Protein AF-A0A1W2G5B7-F1 (afdb_monomer_lite)

Sequence (170 aa):
MDFLAQLEKAHSKENAQYIAQHISDDANLFAELMSLFFHKDYSISQRAAHAVSHCVDVFPELITPYIGKMVNNLNNNPKVAIKRNTVRVLQKQIIPEEHQGLLVEKCFEYLLSSKETIAVKAFSMTVLSNMAKIYPELKNELFIVVEDVIKNGSAGLISRGKKVLAELKK

pLDDT: mean 96.44, std 2.62, range [76.5, 98.69]

Structure (mmCIF, N/CA/C/O backbone):
data_AF-A0A1W2G5B7-F1
#
_entry.id   AF-A0A1W2G5B7-F1
#
loop_
_atom_site.group_PDB
_atom_site.id
_atom_site.type_symbol
_atom_site.label_atom_id
_atom_site.label_alt_id
_atom_site.label_comp_id
_atom_site.label_asym_id
_atom_site.label_entity_id
_atom_site.label_seq_id
_atom_site.pdbx_PDB_ins_code
_atom_site.Cartn_x
_atom_site.Cartn_y
_atom_site.Cartn_z
_atom_site.occupancy
_atom_site.B_iso_or_equiv
_atom_site.auth_seq_id
_atom_site.auth_comp_id
_atom_site.auth_asym_id
_atom_site.auth_atom_id
_atom_site.pdbx_PDB_model_num
ATOM 1 N N . MET A 1 1 ? 9.859 -0.456 -24.092 1.00 89.19 1 MET A N 1
ATOM 2 C CA . MET A 1 1 ? 10.677 0.654 -23.540 1.00 89.19 1 MET A CA 1
ATOM 3 C C . MET A 1 1 ? 11.665 0.058 -22.553 1.00 89.19 1 MET A C 1
ATOM 5 O O . MET A 1 1 ? 11.279 -0.886 -21.889 1.00 89.19 1 MET A O 1
ATOM 9 N N . ASP A 1 2 ? 12.884 0.584 -22.412 1.00 95.00 2 ASP A N 1
ATOM 10 C CA . ASP A 1 2 ? 13.732 0.209 -21.267 1.00 95.00 2 ASP A CA 1
ATOM 11 C C . ASP A 1 2 ? 13.271 0.989 -20.025 1.00 95.00 2 ASP A C 1
ATOM 13 O O . ASP A 1 2 ? 13.506 2.198 -19.908 1.00 95.00 2 ASP A O 1
ATOM 17 N N . PHE A 1 3 ? 12.559 0.313 -19.121 1.00 95.06 3 PHE A N 1
ATOM 18 C CA . PHE A 1 3 ? 12.023 0.944 -17.917 1.00 95.06 3 PHE A CA 1
ATOM 19 C C . PHE A 1 3 ? 13.101 1.354 -16.921 1.00 95.06 3 PHE A C 1
ATOM 21 O O . PHE A 1 3 ? 12.924 2.370 -16.251 1.00 95.06 3 PHE A O 1
ATOM 28 N N . LEU A 1 4 ? 14.217 0.627 -16.831 1.00 94.69 4 LEU A N 1
ATOM 29 C CA . LEU A 1 4 ? 15.305 1.002 -15.935 1.00 94.69 4 LEU A CA 1
ATOM 30 C C . LEU A 1 4 ? 15.904 2.335 -16.389 1.00 94.69 4 LEU A C 1
ATOM 32 O O . LEU A 1 4 ? 15.895 3.306 -15.628 1.00 94.69 4 LEU A O 1
ATOM 36 N N . ALA A 1 5 ? 16.298 2.412 -17.661 1.00 95.88 5 ALA A N 1
ATOM 37 C CA . ALA A 1 5 ? 16.838 3.636 -18.240 1.00 95.88 5 ALA A CA 1
ATOM 38 C C . ALA A 1 5 ? 15.833 4.799 -18.148 1.00 95.88 5 ALA A C 1
ATOM 40 O O . ALA A 1 5 ? 16.211 5.940 -17.878 1.00 95.88 5 ALA A O 1
ATOM 41 N N . GLN A 1 6 ? 14.533 4.536 -18.333 1.00 96.75 6 GLN A N 1
ATOM 42 C CA . GLN A 1 6 ? 13.509 5.574 -18.223 1.00 96.75 6 GLN A CA 1
ATOM 43 C C . GLN A 1 6 ? 13.312 6.065 -16.781 1.00 96.75 6 GLN A C 1
ATOM 45 O O . GLN A 1 6 ? 13.184 7.273 -16.569 1.00 96.75 6 GLN A O 1
ATOM 50 N N . LEU A 1 7 ? 13.308 5.177 -15.782 1.00 94.56 7 LEU A N 1
ATOM 51 C CA . LEU A 1 7 ? 13.215 5.563 -14.369 1.00 94.56 7 LEU A CA 1
ATOM 52 C C . LEU A 1 7 ? 14.420 6.404 -13.940 1.00 94.56 7 LEU A C 1
ATOM 54 O O . LEU A 1 7 ? 14.269 7.323 -13.133 1.00 94.56 7 LEU A O 1
ATOM 58 N N . GLU A 1 8 ? 15.605 6.134 -14.484 1.00 93.12 8 GLU A N 1
ATOM 59 C CA . GLU A 1 8 ? 16.830 6.864 -14.156 1.00 93.12 8 GLU A CA 1
ATOM 60 C C . GLU A 1 8 ? 16.820 8.318 -14.642 1.00 93.12 8 GLU A C 1
ATOM 62 O O . GLU A 1 8 ? 17.333 9.184 -13.927 1.00 93.12 8 GLU A O 1
ATOM 67 N N . LYS A 1 9 ? 16.138 8.614 -15.761 1.00 92.38 9 LYS A N 1
ATOM 68 C CA . LYS A 1 9 ? 16.049 9.972 -16.333 1.00 92.38 9 LYS A CA 1
ATOM 69 C C . LYS A 1 9 ? 15.507 11.016 -15.360 1.00 92.38 9 LYS A C 1
ATOM 71 O O . LYS A 1 9 ? 16.035 12.121 -15.301 1.00 92.38 9 LYS A O 1
ATOM 76 N N . ALA A 1 10 ? 14.441 10.697 -14.623 1.00 89.56 10 ALA A N 1
ATOM 77 C CA . ALA A 1 10 ? 13.828 11.639 -13.691 1.00 89.56 10 ALA A CA 1
ATOM 78 C C . ALA A 1 10 ? 12.976 10.940 -12.626 1.00 89.56 10 ALA A C 1
ATOM 80 O O . ALA A 1 10 ? 12.146 10.081 -12.927 1.00 89.56 10 ALA A O 1
ATOM 81 N N . HIS A 1 11 ? 13.101 11.388 -11.377 1.00 91.00 11 HIS A N 1
ATOM 82 C CA . HIS A 1 11 ? 12.160 11.048 -10.310 1.00 91.00 11 HIS A CA 1
ATOM 83 C C . HIS A 1 11 ? 11.035 12.092 -10.259 1.00 91.00 11 HIS A C 1
ATOM 85 O O . HIS A 1 11 ? 10.950 12.886 -9.325 1.00 91.00 11 HIS A O 1
ATOM 91 N N . SER A 1 12 ? 10.183 12.110 -11.285 1.00 93.62 12 SER A N 1
ATOM 92 C CA . SER A 1 12 ? 9.057 13.044 -11.388 1.00 93.62 12 SER A CA 1
ATOM 93 C C . SER A 1 12 ? 7.729 12.316 -11.603 1.00 93.62 12 SER A C 1
ATOM 95 O O . SER A 1 12 ? 7.693 11.132 -11.955 1.00 93.62 12 SER A O 1
ATOM 97 N N . LYS A 1 13 ? 6.621 13.022 -11.363 1.00 93.06 13 LYS A N 1
ATOM 98 C CA . LYS A 1 13 ? 5.275 12.495 -11.611 1.00 93.06 13 LYS A CA 1
ATOM 99 C C . LYS A 1 13 ? 5.049 12.259 -13.099 1.00 93.06 13 LYS A C 1
ATOM 101 O O . LYS A 1 13 ? 4.513 11.223 -13.468 1.00 93.06 13 LYS A O 1
ATOM 106 N N . GLU A 1 14 ? 5.501 13.187 -13.928 1.00 96.19 14 GLU A N 1
ATOM 107 C CA . GLU A 1 14 ? 5.370 13.157 -15.383 1.00 96.19 14 GLU A CA 1
ATOM 108 C C . GLU A 1 14 ? 6.068 11.917 -15.942 1.00 96.19 14 GLU A C 1
ATOM 110 O O . GLU A 1 14 ? 5.489 11.195 -16.747 1.00 96.19 14 GLU A O 1
ATOM 115 N N . ASN A 1 15 ? 7.269 11.603 -15.444 1.00 95.94 15 ASN A N 1
ATOM 116 C CA . ASN A 1 15 ? 7.984 10.403 -15.864 1.00 95.94 15 ASN A CA 1
ATOM 117 C C . ASN A 1 15 ? 7.275 9.112 -15.420 1.00 95.94 15 ASN A C 1
ATOM 119 O O . ASN A 1 15 ? 7.141 8.174 -16.201 1.00 95.94 15 ASN A O 1
ATOM 123 N N . ALA A 1 16 ? 6.779 9.067 -14.180 1.00 95.25 16 ALA A N 1
ATOM 124 C CA . ALA A 1 16 ? 6.030 7.913 -13.685 1.00 95.25 16 ALA A CA 1
ATOM 125 C C . ALA A 1 16 ? 4.732 7.680 -14.481 1.00 95.25 16 ALA A C 1
ATOM 127 O O . ALA A 1 16 ? 4.385 6.537 -14.769 1.00 95.25 16 ALA A O 1
ATOM 128 N N . GLN A 1 17 ? 4.043 8.756 -14.869 1.00 95.94 17 GLN A N 1
ATOM 129 C CA . GLN A 1 17 ? 2.853 8.696 -15.716 1.00 95.94 17 GLN A CA 1
ATOM 130 C C . GLN A 1 17 ? 3.187 8.280 -17.147 1.00 95.94 17 GLN A C 1
ATOM 132 O O . GLN A 1 17 ? 2.462 7.472 -17.711 1.00 95.94 17 GLN A O 1
ATOM 137 N N . TYR A 1 18 ? 4.294 8.767 -17.709 1.00 96.81 18 TYR A N 1
ATOM 138 C CA . TYR A 1 18 ? 4.762 8.357 -19.031 1.00 96.81 18 TYR A CA 1
ATOM 139 C C . TYR A 1 18 ? 5.064 6.852 -19.092 1.00 96.81 18 TYR A C 1
ATOM 141 O O . TYR A 1 18 ? 4.643 6.172 -20.026 1.00 96.81 18 TYR A O 1
ATOM 149 N N . ILE A 1 19 ? 5.725 6.307 -18.063 1.00 96.50 19 ILE A N 1
ATOM 150 C CA . ILE A 1 19 ? 5.953 4.859 -17.938 1.00 96.50 19 ILE A CA 1
ATOM 151 C C . ILE A 1 19 ? 4.619 4.110 -17.839 1.00 96.50 19 ILE A C 1
ATOM 153 O O . ILE A 1 19 ? 4.411 3.144 -18.568 1.00 96.50 19 ILE A O 1
ATOM 157 N N . ALA A 1 20 ? 3.700 4.566 -16.982 1.00 95.38 20 ALA A N 1
ATOM 158 C CA . ALA A 1 20 ? 2.398 3.921 -16.812 1.00 95.38 20 ALA A CA 1
ATOM 159 C C . ALA A 1 20 ? 1.554 3.934 -18.099 1.00 95.38 20 ALA A C 1
ATOM 161 O O . ALA A 1 20 ? 0.922 2.938 -18.430 1.00 95.38 20 ALA A O 1
ATOM 162 N N . GLN A 1 21 ? 1.589 5.033 -18.856 1.00 95.81 21 GLN A N 1
ATOM 163 C CA . GLN A 1 21 ? 0.931 5.142 -20.160 1.00 95.81 21 GLN A CA 1
ATOM 164 C C . GLN A 1 21 ? 1.523 4.175 -21.186 1.00 95.81 21 GLN A C 1
ATOM 166 O O . GLN A 1 21 ? 0.778 3.617 -21.982 1.00 95.81 21 GLN A O 1
ATOM 171 N N . HIS A 1 22 ? 2.843 3.969 -21.169 1.00 96.62 22 HIS A N 1
ATOM 172 C CA . HIS A 1 22 ? 3.483 3.005 -22.062 1.00 96.62 22 HIS A CA 1
ATOM 173 C C . HIS A 1 22 ? 3.128 1.557 -21.717 1.00 96.62 22 HIS A C 1
ATOM 175 O O . HIS A 1 22 ? 2.985 0.747 -22.624 1.00 96.62 22 HIS A O 1
ATOM 181 N N . ILE A 1 23 ? 3.001 1.235 -20.426 1.00 96.88 23 ILE A N 1
ATOM 182 C CA . ILE A 1 23 ? 2.584 -0.099 -19.976 1.00 96.88 23 ILE A CA 1
ATOM 183 C C . ILE A 1 23 ? 1.130 -0.376 -20.368 1.00 96.88 23 ILE A C 1
ATOM 185 O O . ILE A 1 23 ? 0.827 -1.485 -20.794 1.00 96.88 23 ILE A O 1
ATOM 189 N N . SER A 1 24 ? 0.243 0.622 -20.266 1.00 94.62 24 SER A N 1
ATOM 190 C CA . SER A 1 24 ? -1.197 0.431 -20.485 1.00 94.62 24 SER A CA 1
ATOM 191 C C . SER A 1 24 ? -1.721 -0.735 -19.621 1.00 94.62 24 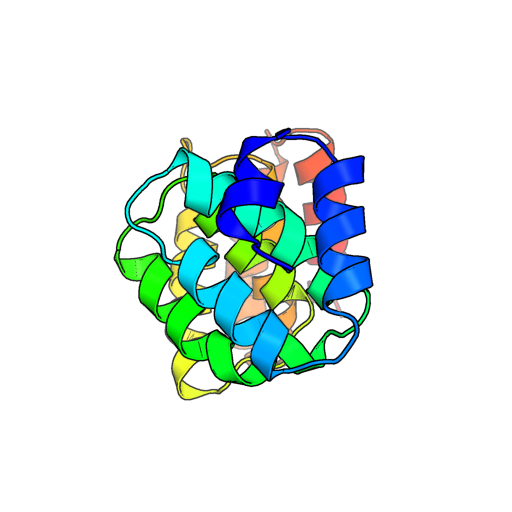SER A C 1
ATOM 193 O O . SER A 1 24 ? -1.446 -0.783 -18.422 1.00 94.62 24 SER A O 1
ATOM 195 N N . ASP A 1 25 ? -2.444 -1.670 -20.225 1.00 94.38 25 ASP A N 1
ATOM 196 C CA . ASP A 1 25 ? -2.982 -2.919 -19.696 1.00 94.38 25 ASP A CA 1
ATOM 197 C C . ASP A 1 25 ? -2.109 -4.143 -20.045 1.00 94.38 25 ASP A C 1
ATOM 199 O O . ASP A 1 25 ? -2.533 -5.282 -19.844 1.00 94.38 25 ASP A O 1
ATOM 203 N N . ASP A 1 26 ? -0.880 -3.942 -20.537 1.00 97.88 26 ASP A N 1
ATOM 204 C CA . ASP A 1 26 ? 0.030 -5.036 -20.888 1.00 97.88 26 ASP A CA 1
ATOM 205 C C . ASP A 1 26 ? 0.657 -5.660 -19.629 1.00 97.88 26 ASP A C 1
ATOM 207 O O . ASP A 1 26 ? 1.541 -5.096 -18.973 1.00 97.88 26 ASP A O 1
ATOM 211 N N . ALA A 1 27 ? 0.213 -6.877 -19.310 1.00 97.56 27 ALA A N 1
ATOM 212 C CA . ALA A 1 27 ? 0.686 -7.632 -18.157 1.00 97.56 27 ALA A CA 1
ATOM 213 C C . ALA A 1 27 ? 2.181 -7.996 -18.223 1.00 97.56 27 ALA A C 1
ATOM 215 O O . ALA A 1 27 ? 2.821 -8.090 -17.174 1.00 97.56 27 ALA A O 1
ATOM 216 N N . ASN A 1 28 ? 2.763 -8.173 -19.414 1.00 97.75 28 ASN A N 1
ATOM 217 C CA . ASN A 1 28 ? 4.186 -8.492 -19.554 1.00 97.75 28 ASN A CA 1
ATOM 218 C C . ASN A 1 28 ? 5.044 -7.264 -19.245 1.00 97.75 28 ASN A C 1
ATOM 220 O O . ASN A 1 28 ? 5.987 -7.348 -18.457 1.00 97.75 28 ASN A O 1
ATOM 224 N N . LEU A 1 29 ? 4.669 -6.101 -19.783 1.00 97.94 29 LEU A N 1
ATOM 225 C CA . LEU A 1 29 ? 5.349 -4.842 -19.469 1.00 97.94 29 LEU A CA 1
ATOM 226 C C . LEU A 1 29 ? 5.185 -4.471 -17.990 1.00 97.94 29 LEU A C 1
ATOM 228 O O . LEU A 1 29 ? 6.126 -4.009 -17.341 1.00 97.94 29 LEU A O 1
ATOM 232 N N . PHE A 1 30 ? 4.006 -4.722 -17.419 1.00 98.44 30 PHE A N 1
ATOM 233 C CA . PHE A 1 30 ? 3.795 -4.534 -15.990 1.00 98.44 30 PHE A CA 1
ATOM 234 C C . PHE A 1 30 ? 4.672 -5.475 -15.151 1.00 98.44 30 PHE A C 1
ATOM 236 O O . PHE A 1 30 ? 5.217 -5.054 -14.128 1.00 98.44 30 PHE A O 1
ATOM 243 N N . ALA A 1 31 ? 4.884 -6.718 -15.593 1.00 98.31 31 ALA A N 1
ATOM 244 C CA . ALA A 1 31 ? 5.784 -7.654 -14.926 1.00 98.31 31 ALA A CA 1
ATOM 245 C C . ALA A 1 31 ? 7.236 -7.159 -14.900 1.00 98.31 31 ALA A C 1
ATOM 247 O O . ALA A 1 31 ? 7.901 -7.268 -13.863 1.00 98.31 31 ALA A O 1
ATOM 248 N N . GLU A 1 32 ? 7.712 -6.555 -15.992 1.00 98.12 32 GLU A N 1
ATOM 249 C CA . GLU A 1 32 ? 9.021 -5.896 -16.026 1.00 98.12 32 GLU A CA 1
ATOM 250 C C . GLU A 1 32 ? 9.098 -4.768 -14.988 1.00 98.12 32 GLU A C 1
ATOM 252 O O . GLU A 1 32 ? 10.041 -4.722 -14.193 1.00 98.12 32 GLU A O 1
ATOM 257 N N . LEU A 1 33 ? 8.078 -3.908 -14.902 1.00 98.31 33 LEU A N 1
ATOM 258 C CA . LEU A 1 33 ? 8.027 -2.851 -13.888 1.00 98.31 33 LEU A CA 1
ATOM 259 C C . LEU A 1 33 ? 8.001 -3.416 -12.457 1.00 98.31 33 LEU A C 1
ATOM 261 O O . LEU A 1 33 ? 8.671 -2.888 -11.566 1.00 98.31 33 LEU A O 1
ATOM 265 N N . MET A 1 34 ? 7.272 -4.508 -12.224 1.00 98.38 34 MET A N 1
ATOM 266 C CA . MET A 1 34 ? 7.234 -5.173 -10.921 1.00 98.38 34 MET A CA 1
ATOM 267 C C . MET A 1 34 ? 8.587 -5.784 -10.542 1.00 98.38 34 MET A C 1
ATOM 269 O O . MET A 1 34 ? 8.936 -5.804 -9.360 1.00 98.38 34 MET A O 1
ATOM 273 N N . SER A 1 35 ? 9.398 -6.223 -11.509 1.00 98.00 35 SER A N 1
ATOM 274 C CA . SER A 1 35 ? 10.781 -6.639 -11.233 1.00 98.00 35 SER A CA 1
ATOM 275 C C . SER A 1 35 ? 11.618 -5.482 -10.659 1.00 98.00 35 SER A C 1
ATOM 277 O O . SER A 1 35 ? 12.358 -5.673 -9.691 1.00 98.00 35 SER A O 1
ATOM 279 N N . LEU A 1 36 ? 11.410 -4.260 -11.167 1.00 97.81 36 LEU A N 1
ATOM 280 C CA . LEU A 1 36 ? 12.065 -3.038 -10.693 1.00 97.81 36 LEU A CA 1
ATOM 281 C C . LEU A 1 36 ? 11.504 -2.570 -9.344 1.00 97.81 36 LEU A C 1
ATOM 283 O O . LEU A 1 36 ? 12.249 -2.078 -8.498 1.00 97.81 36 LEU A O 1
ATOM 287 N N . PHE A 1 37 ? 10.208 -2.773 -9.095 1.00 97.81 37 PHE A N 1
ATOM 288 C CA . PHE A 1 37 ? 9.578 -2.503 -7.799 1.00 97.81 37 PHE A CA 1
ATOM 289 C C . PHE A 1 37 ? 10.220 -3.302 -6.658 1.00 97.81 37 PHE A C 1
ATOM 291 O O . PHE A 1 37 ? 10.450 -2.765 -5.574 1.00 97.81 37 PHE A O 1
ATOM 298 N N . PHE A 1 38 ? 10.544 -4.573 -6.906 1.00 96.88 38 PHE A N 1
ATOM 299 C CA . PHE A 1 38 ? 11.216 -5.449 -5.940 1.00 96.88 38 PHE A CA 1
ATOM 300 C C . PHE A 1 38 ? 12.750 -5.405 -6.037 1.00 96.88 38 PHE A C 1
ATOM 302 O O . PHE A 1 38 ? 13.429 -6.251 -5.454 1.00 96.88 38 PHE A O 1
ATOM 309 N N . HIS A 1 39 ? 13.311 -4.440 -6.766 1.00 96.00 39 HIS A N 1
ATOM 310 C CA . HIS A 1 39 ? 14.751 -4.337 -6.946 1.00 96.00 39 HIS A CA 1
ATOM 311 C C . HIS A 1 39 ? 15.470 -3.968 -5.637 1.00 96.00 39 HIS A C 1
ATOM 313 O O . HIS A 1 39 ? 14.969 -3.192 -4.823 1.00 96.00 39 HIS A O 1
ATOM 319 N N . LYS A 1 40 ? 16.684 -4.503 -5.447 1.00 93.06 40 LYS A N 1
ATOM 320 C CA . LYS A 1 40 ? 17.505 -4.274 -4.240 1.00 93.06 40 LYS A CA 1
ATOM 321 C C . LYS A 1 40 ? 17.957 -2.821 -4.075 1.00 93.06 40 LYS A C 1
ATOM 323 O O . LYS A 1 40 ? 18.157 -2.353 -2.957 1.00 93.06 40 LYS A O 1
ATOM 328 N N . ASP A 1 41 ? 18.140 -2.121 -5.192 1.00 95.38 41 ASP A N 1
ATOM 329 C CA . ASP A 1 41 ? 18.480 -0.701 -5.193 1.00 95.38 41 ASP A CA 1
ATOM 330 C C . ASP A 1 41 ? 17.256 0.137 -4.813 1.00 95.38 41 ASP A C 1
ATOM 332 O O . ASP A 1 41 ? 16.182 0.029 -5.418 1.00 95.38 41 ASP A O 1
ATOM 336 N N . TYR A 1 42 ? 17.425 0.986 -3.801 1.00 93.38 42 TYR A N 1
ATOM 337 C CA . TYR A 1 42 ? 16.329 1.787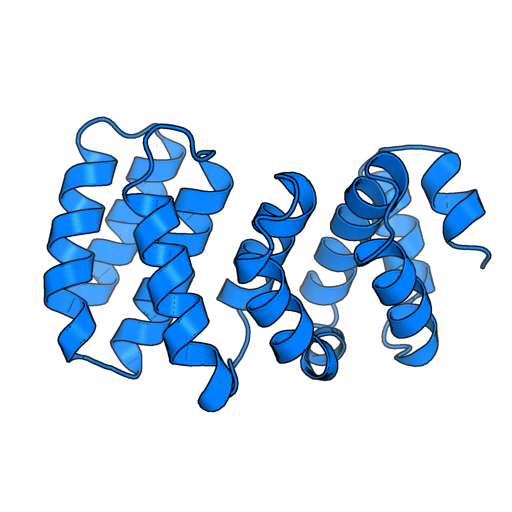 -3.275 1.00 93.38 42 TYR A CA 1
ATOM 338 C C . TYR A 1 42 ? 15.876 2.895 -4.233 1.00 93.38 42 TYR A C 1
ATOM 340 O O . TYR A 1 42 ? 14.683 3.179 -4.301 1.00 93.38 42 TYR A O 1
ATOM 348 N N . SER A 1 43 ? 16.794 3.517 -4.978 1.00 94.06 43 SER A N 1
ATOM 349 C CA . SER A 1 43 ? 16.443 4.567 -5.941 1.00 94.06 43 SER A CA 1
ATOM 350 C C . SER A 1 43 ? 15.578 3.987 -7.059 1.00 94.06 43 SER A C 1
ATOM 352 O O . SER A 1 43 ? 14.539 4.559 -7.390 1.00 94.06 43 SER A O 1
ATOM 354 N N . ILE A 1 44 ? 15.948 2.814 -7.580 1.00 95.69 44 ILE A N 1
ATOM 355 C CA . ILE A 1 44 ? 15.174 2.115 -8.615 1.00 95.69 44 ILE A CA 1
ATOM 356 C C . ILE A 1 44 ? 13.791 1.731 -8.079 1.00 95.69 44 ILE A C 1
ATOM 358 O O . ILE A 1 44 ? 12.774 2.141 -8.642 1.00 95.69 44 ILE A O 1
ATOM 362 N N . SER A 1 45 ? 13.738 1.009 -6.956 1.00 96.56 45 SER A N 1
ATOM 363 C CA . SER A 1 45 ? 12.471 0.526 -6.388 1.00 96.56 45 SER A CA 1
ATOM 364 C C . SER A 1 45 ? 11.539 1.659 -5.951 1.00 96.56 45 SER A C 1
ATOM 366 O O . SER A 1 45 ? 10.327 1.569 -6.148 1.00 96.56 45 SER A O 1
ATOM 368 N N . GLN A 1 46 ? 12.071 2.773 -5.436 1.00 96.44 46 GLN A N 1
ATOM 369 C CA . GLN A 1 46 ? 11.277 3.958 -5.108 1.00 96.44 46 GLN A CA 1
ATOM 370 C C . GLN A 1 46 ? 10.617 4.574 -6.347 1.00 96.44 46 GLN A C 1
ATOM 372 O O . GLN A 1 46 ? 9.434 4.922 -6.300 1.00 96.44 46 GLN A O 1
ATOM 377 N N . ARG A 1 47 ? 11.359 4.731 -7.447 1.00 96.94 47 ARG A N 1
ATOM 378 C CA . ARG A 1 47 ? 10.818 5.322 -8.679 1.00 96.94 47 ARG A CA 1
ATOM 379 C C . ARG A 1 47 ? 9.823 4.371 -9.346 1.00 96.94 47 ARG A C 1
ATOM 381 O O . ARG A 1 47 ? 8.743 4.808 -9.743 1.00 96.94 47 ARG A O 1
ATOM 388 N N . ALA A 1 48 ? 10.135 3.074 -9.378 1.00 97.50 48 ALA A N 1
ATOM 389 C CA . ALA A 1 48 ? 9.228 2.039 -9.868 1.00 97.50 48 ALA A CA 1
ATOM 390 C C . ALA A 1 48 ? 7.917 2.022 -9.067 1.00 97.50 48 ALA A C 1
ATOM 392 O O . ALA A 1 48 ? 6.839 1.998 -9.652 1.00 97.50 48 ALA A O 1
ATOM 393 N N . ALA A 1 49 ? 7.981 2.152 -7.736 1.00 97.62 49 ALA A N 1
ATOM 394 C CA . ALA A 1 49 ? 6.797 2.270 -6.890 1.00 97.62 49 ALA A CA 1
ATOM 395 C C . ALA A 1 49 ? 5.902 3.455 -7.284 1.00 97.62 49 ALA A C 1
ATOM 397 O O . ALA A 1 49 ? 4.681 3.349 -7.207 1.00 97.62 49 ALA A O 1
ATOM 398 N N . HIS A 1 50 ? 6.449 4.578 -7.745 1.00 95.69 50 HIS A N 1
ATOM 399 C CA . HIS A 1 50 ? 5.599 5.661 -8.234 1.00 95.69 50 HIS A CA 1
ATOM 400 C C . HIS A 1 50 ? 4.859 5.263 -9.522 1.00 95.69 50 HIS A C 1
ATOM 402 O O . HIS A 1 50 ? 3.647 5.454 -9.600 1.00 95.69 50 HIS A O 1
ATOM 408 N N . ALA A 1 51 ? 5.552 4.653 -10.486 1.00 97.44 51 ALA A N 1
ATOM 409 C CA . ALA A 1 51 ? 4.949 4.190 -11.738 1.00 97.44 51 ALA A CA 1
ATOM 410 C C . ALA A 1 51 ? 3.890 3.095 -11.509 1.00 97.44 51 ALA A C 1
ATOM 412 O O . ALA A 1 51 ? 2.787 3.202 -12.042 1.00 97.44 51 ALA A O 1
ATOM 413 N N . VAL A 1 52 ? 4.160 2.113 -10.635 1.00 98.25 52 VAL A N 1
ATOM 414 C CA . VAL A 1 52 ? 3.195 1.058 -10.259 1.00 98.25 52 VAL A CA 1
ATOM 415 C C . VAL A 1 52 ? 1.912 1.678 -9.717 1.00 98.25 52 VAL A C 1
ATOM 417 O O . VAL A 1 52 ? 0.815 1.278 -10.090 1.00 98.25 52 VAL A O 1
ATOM 420 N N . SER A 1 53 ? 2.037 2.700 -8.866 1.00 96.69 53 SER A N 1
ATOM 421 C CA . SER A 1 53 ? 0.880 3.411 -8.322 1.00 96.69 53 SER A CA 1
ATOM 422 C C . SER A 1 53 ? -0.024 4.007 -9.405 1.00 96.69 53 SER A C 1
ATOM 424 O O . SER A 1 53 ? -1.239 3.919 -9.245 1.00 96.69 53 SER A O 1
ATOM 426 N N . HIS A 1 54 ? 0.547 4.588 -10.467 1.00 97.00 54 HIS A N 1
ATOM 427 C CA . HIS A 1 54 ? -0.220 5.152 -11.588 1.00 97.00 54 HIS A CA 1
ATOM 428 C C . HIS A 1 54 ? -0.811 4.069 -12.487 1.00 97.00 54 HIS A C 1
ATOM 430 O O . HIS A 1 54 ? -1.951 4.216 -12.911 1.00 97.00 54 HIS A O 1
ATOM 436 N N . CYS A 1 55 ? -0.085 2.972 -12.730 1.00 97.50 55 CYS A N 1
ATOM 437 C CA . CYS A 1 55 ? -0.614 1.836 -13.492 1.00 97.50 55 CYS A CA 1
ATOM 438 C C . CYS A 1 55 ? -1.880 1.290 -12.822 1.00 97.50 55 CYS A C 1
ATOM 440 O O . CYS A 1 55 ? -2.925 1.210 -13.452 1.00 97.50 55 CYS A O 1
ATOM 442 N N . VAL A 1 56 ? -1.812 1.008 -11.517 1.00 97.50 56 VAL A N 1
ATOM 443 C CA . VAL A 1 56 ? -2.924 0.411 -10.755 1.00 97.50 56 VAL A CA 1
ATOM 444 C C . VAL A 1 56 ? -4.096 1.378 -10.556 1.00 97.50 56 VAL A C 1
ATOM 446 O O . VAL A 1 56 ? -5.227 0.941 -10.363 1.00 97.50 56 VAL A O 1
ATOM 449 N N . ASP A 1 57 ? -3.866 2.694 -10.608 1.00 96.00 57 ASP A N 1
ATOM 450 C CA . ASP A 1 57 ? -4.965 3.667 -10.575 1.00 96.00 57 ASP A CA 1
ATOM 451 C C . ASP A 1 57 ? -5.846 3.597 -11.836 1.00 96.00 57 ASP A C 1
ATOM 453 O O . ASP A 1 57 ? -7.027 3.933 -11.748 1.00 96.00 57 ASP A O 1
ATOM 457 N N . VAL A 1 58 ? -5.286 3.177 -12.979 1.00 96.31 58 VAL A N 1
ATOM 458 C CA . VAL A 1 58 ? -5.990 3.082 -14.271 1.00 96.31 58 VAL A CA 1
ATOM 459 C C . VAL A 1 58 ? -6.409 1.640 -14.575 1.00 96.31 58 VAL A C 1
ATOM 461 O O . VAL A 1 58 ? -7.548 1.400 -14.963 1.00 96.31 58 VAL A O 1
ATOM 464 N N . PHE A 1 59 ? -5.511 0.685 -14.343 1.00 97.00 59 PHE A N 1
ATOM 465 C CA . PHE A 1 59 ? -5.675 -0.740 -14.623 1.00 97.00 59 PHE A CA 1
ATOM 466 C C . PHE A 1 59 ? -5.485 -1.544 -13.327 1.00 97.00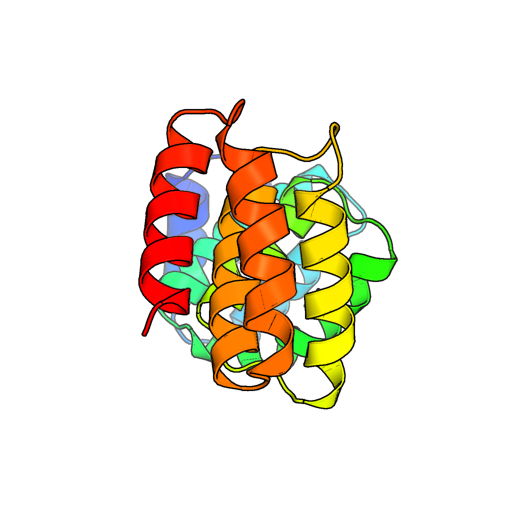 59 PHE A C 1
ATOM 468 O O . PHE A 1 59 ? -4.412 -2.108 -13.090 1.00 97.00 59 PHE A O 1
ATOM 475 N N . PRO A 1 60 ? -6.497 -1.573 -12.438 1.00 96.88 60 PRO A N 1
ATOM 476 C CA . PRO A 1 60 ? -6.364 -2.172 -11.112 1.00 96.88 60 PRO A CA 1
ATOM 477 C C . PRO A 1 60 ? -6.021 -3.665 -11.151 1.00 96.88 60 PRO A C 1
ATOM 479 O O . PRO A 1 60 ? -5.258 -4.120 -10.305 1.00 96.88 60 PRO A O 1
ATOM 482 N N . GLU A 1 61 ? -6.504 -4.398 -12.156 1.00 97.06 61 GLU A N 1
ATOM 483 C CA . GLU A 1 61 ? -6.317 -5.851 -12.283 1.00 97.06 61 GLU A CA 1
ATOM 484 C C . GLU A 1 61 ? -4.859 -6.280 -12.512 1.00 97.06 61 GLU A C 1
ATOM 486 O O . GLU A 1 61 ? -4.490 -7.412 -12.199 1.00 97.06 61 GLU A O 1
ATOM 491 N N . LEU A 1 62 ? -3.993 -5.380 -12.998 1.00 97.81 62 LEU A N 1
ATOM 492 C CA . LEU A 1 62 ? -2.577 -5.693 -13.229 1.00 97.81 62 LEU A CA 1
ATOM 493 C C . LEU A 1 62 ? -1.846 -6.102 -11.944 1.00 97.81 62 LEU A C 1
ATOM 495 O O . LEU A 1 62 ? -0.876 -6.859 -11.995 1.00 97.81 62 LEU A O 1
ATOM 499 N N . ILE A 1 63 ? -2.296 -5.616 -10.782 1.00 98.00 63 ILE A N 1
ATOM 500 C CA . ILE A 1 63 ? -1.641 -5.915 -9.504 1.00 98.00 63 ILE A CA 1
ATOM 501 C C . ILE A 1 63 ? -2.023 -7.281 -8.939 1.00 98.00 63 ILE A C 1
ATOM 503 O O . ILE A 1 63 ? -1.299 -7.787 -8.082 1.00 98.00 63 ILE A O 1
ATOM 507 N N . THR A 1 64 ? -3.122 -7.883 -9.404 1.00 97.75 64 THR A N 1
ATOM 508 C CA . THR A 1 64 ? -3.709 -9.106 -8.835 1.00 97.75 64 THR A CA 1
ATOM 509 C C . THR A 1 64 ? -2.685 -10.238 -8.661 1.00 97.75 64 THR A C 1
ATOM 511 O O . THR A 1 64 ? -2.576 -10.754 -7.545 1.00 97.75 64 THR A O 1
ATOM 514 N N . PRO A 1 65 ? -1.826 -10.562 -9.652 1.00 98.19 65 PRO A N 1
ATOM 515 C CA . PRO A 1 65 ? -0.814 -11.616 -9.505 1.00 98.19 65 PRO A CA 1
ATOM 516 C C . PRO A 1 65 ? 0.283 -11.303 -8.472 1.00 98.19 65 PRO A C 1
ATOM 518 O O . PRO A 1 65 ? 1.035 -12.187 -8.064 1.00 98.19 65 PRO A O 1
ATOM 521 N N . TYR A 1 66 ? 0.413 -10.041 -8.058 1.00 98.56 66 TYR A N 1
ATOM 522 C CA . TYR A 1 66 ? 1.489 -9.562 -7.192 1.00 98.56 66 TYR A CA 1
ATOM 523 C C . TYR A 1 66 ? 1.048 -9.299 -5.756 1.00 98.56 66 TYR A C 1
ATOM 525 O O . TYR A 1 66 ? 1.923 -9.115 -4.908 1.00 98.56 6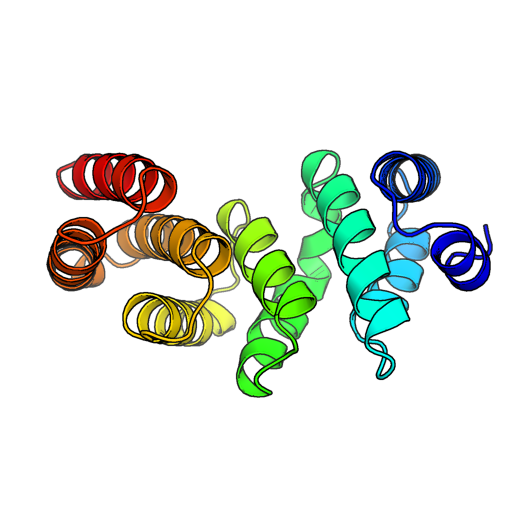6 TYR A O 1
ATOM 533 N N . ILE A 1 67 ? -0.259 -9.306 -5.459 1.00 98.56 67 ILE A N 1
ATOM 534 C CA . ILE A 1 67 ? -0.795 -8.991 -4.124 1.00 98.56 67 ILE A CA 1
ATOM 535 C C . ILE A 1 67 ? -0.085 -9.817 -3.050 1.00 98.56 67 ILE A C 1
ATOM 537 O O . ILE A 1 67 ? 0.476 -9.245 -2.115 1.00 98.56 67 ILE A O 1
ATOM 541 N N . GLY A 1 68 ? -0.010 -11.138 -3.226 1.00 98.25 68 GLY A N 1
ATOM 542 C CA . GLY A 1 68 ? 0.648 -12.018 -2.262 1.00 98.25 68 GLY A CA 1
ATOM 543 C C . GLY A 1 68 ? 2.115 -11.684 -2.032 1.00 98.25 68 GLY A C 1
ATOM 544 O O . GLY A 1 68 ? 2.561 -11.526 -0.895 1.00 98.25 68 GLY A O 1
ATOM 545 N N . LYS A 1 69 ? 2.872 -11.464 -3.112 1.00 98.31 69 LYS A N 1
ATOM 546 C CA . LYS A 1 69 ? 4.285 -11.071 -3.024 1.00 98.31 69 LYS A CA 1
ATOM 547 C C . LYS A 1 69 ? 4.461 -9.716 -2.335 1.00 98.31 69 LYS A C 1
ATOM 549 O O . LYS A 1 69 ? 5.394 -9.546 -1.553 1.00 98.31 69 LYS A O 1
ATOM 554 N N . MET A 1 70 ? 3.579 -8.753 -2.600 1.00 98.44 70 MET A N 1
ATOM 555 C CA . MET A 1 70 ? 3.623 -7.434 -1.970 1.00 98.44 70 MET A CA 1
ATOM 556 C C . MET A 1 70 ? 3.313 -7.497 -0.474 1.00 98.44 70 MET A C 1
ATOM 558 O O . MET A 1 70 ? 4.033 -6.869 0.302 1.00 98.44 70 MET A O 1
ATOM 562 N N . VAL A 1 71 ? 2.283 -8.253 -0.076 1.00 98.38 71 VAL A N 1
ATOM 563 C CA . VAL A 1 71 ? 1.916 -8.449 1.335 1.00 98.38 71 VAL A CA 1
ATOM 564 C C . VAL A 1 71 ? 3.042 -9.167 2.074 1.00 98.38 71 VAL A C 1
ATOM 566 O O . VAL A 1 71 ? 3.524 -8.659 3.084 1.00 98.38 71 VAL A O 1
ATOM 569 N N . ASN A 1 72 ? 3.556 -10.270 1.527 1.00 97.75 72 ASN A N 1
ATOM 570 C CA . ASN A 1 72 ? 4.673 -11.006 2.123 1.00 97.75 72 ASN A CA 1
ATOM 571 C C . ASN A 1 72 ? 5.926 -10.133 2.273 1.00 97.75 72 ASN A C 1
ATOM 573 O O . ASN A 1 72 ? 6.636 -10.227 3.272 1.00 97.75 72 ASN A O 1
ATOM 577 N N . ASN A 1 73 ? 6.181 -9.225 1.326 1.00 97.19 73 ASN A N 1
ATOM 578 C CA . ASN A 1 73 ? 7.312 -8.309 1.422 1.00 97.19 73 ASN A CA 1
ATOM 579 C C . ASN A 1 73 ? 7.201 -7.324 2.601 1.00 97.19 73 ASN A C 1
ATOM 581 O O . ASN A 1 73 ? 8.226 -6.814 3.043 1.00 97.19 73 ASN A O 1
ATOM 585 N N . LEU A 1 74 ? 6.005 -7.067 3.151 1.00 97.19 74 LEU A N 1
ATOM 586 C CA . LEU A 1 74 ? 5.842 -6.222 4.342 1.00 97.19 74 LEU A CA 1
ATOM 587 C C . LEU A 1 74 ? 6.523 -6.819 5.586 1.00 97.19 74 LEU A C 1
ATOM 589 O O . LEU A 1 74 ? 6.992 -6.050 6.429 1.00 97.19 74 LEU A O 1
ATOM 593 N N . ASN A 1 75 ? 6.663 -8.150 5.673 1.00 95.12 75 ASN A N 1
ATOM 594 C CA . ASN A 1 75 ? 7.418 -8.818 6.744 1.00 95.12 75 ASN A CA 1
ATOM 595 C C . ASN A 1 75 ? 8.913 -8.501 6.719 1.00 95.12 75 ASN A C 1
ATOM 597 O O . ASN A 1 75 ? 9.563 -8.507 7.760 1.00 95.12 75 ASN A O 1
ATOM 601 N N . ASN A 1 76 ? 9.452 -8.134 5.557 1.00 93.62 76 ASN A N 1
ATOM 602 C CA . ASN A 1 76 ? 10.867 -7.798 5.405 1.00 93.62 76 ASN A CA 1
ATOM 603 C C . ASN A 1 76 ? 11.175 -6.334 5.761 1.00 93.62 76 ASN A C 1
ATOM 605 O O . ASN A 1 76 ? 12.257 -5.839 5.450 1.00 93.62 76 ASN A O 1
ATOM 609 N N . ASN A 1 77 ? 10.219 -5.622 6.373 1.00 89.31 77 ASN A N 1
ATOM 610 C CA . ASN A 1 77 ? 10.300 -4.201 6.712 1.00 89.31 77 ASN A CA 1
ATOM 611 C C . ASN A 1 77 ? 10.848 -3.344 5.549 1.00 89.31 77 ASN A C 1
ATOM 613 O O . ASN A 1 77 ? 11.920 -2.731 5.653 1.00 89.31 77 ASN A O 1
ATOM 617 N N . PRO A 1 78 ? 10.136 -3.310 4.408 1.00 92.12 78 PRO A N 1
ATOM 618 C CA . PRO A 1 78 ? 10.648 -2.679 3.212 1.00 92.12 78 PRO A CA 1
ATOM 619 C C . PRO A 1 78 ? 10.769 -1.169 3.418 1.00 92.12 78 PRO A C 1
ATOM 621 O O . PRO A 1 78 ? 10.097 -0.551 4.255 1.00 92.12 78 PRO A O 1
ATOM 624 N N . LYS A 1 79 ? 11.633 -0.547 2.612 1.00 93.88 79 LYS A N 1
ATOM 625 C CA . LYS A 1 79 ? 11.841 0.901 2.656 1.00 93.88 79 LYS A CA 1
ATOM 626 C C . LYS A 1 79 ? 10.517 1.643 2.444 1.00 93.88 79 LYS A C 1
ATOM 628 O O . LYS A 1 79 ? 9.607 1.169 1.761 1.00 93.88 79 LYS A O 1
ATOM 633 N N . VAL A 1 80 ? 10.430 2.842 3.019 1.00 94.94 80 VAL A N 1
ATOM 634 C CA . VAL A 1 80 ? 9.178 3.604 3.161 1.00 94.94 80 VAL A CA 1
ATOM 635 C C . VAL A 1 80 ? 8.392 3.776 1.857 1.00 94.94 80 VAL A C 1
ATOM 637 O O . VAL A 1 80 ? 7.168 3.700 1.885 1.00 94.94 80 VAL A O 1
ATOM 640 N N . ALA A 1 81 ? 9.063 3.971 0.717 1.00 94.56 81 ALA A N 1
ATOM 641 C CA . ALA A 1 81 ? 8.395 4.140 -0.573 1.00 94.56 81 ALA A CA 1
ATOM 642 C C . ALA A 1 81 ? 7.630 2.881 -1.017 1.00 94.56 81 ALA A C 1
ATOM 644 O O . ALA A 1 81 ? 6.487 2.984 -1.459 1.00 94.56 81 ALA A O 1
ATOM 645 N N . ILE A 1 82 ? 8.235 1.708 -0.831 1.00 96.94 82 ILE A N 1
ATOM 646 C CA . ILE A 1 82 ? 7.688 0.404 -1.216 1.00 96.94 82 ILE A CA 1
ATOM 647 C C . ILE A 1 82 ? 6.526 0.082 -0.283 1.00 96.94 82 ILE A C 1
ATOM 649 O O . ILE A 1 82 ? 5.414 -0.141 -0.744 1.00 96.94 82 ILE A O 1
ATOM 653 N N . LYS A 1 83 ? 6.751 0.186 1.034 1.00 96.94 83 LYS A N 1
ATOM 654 C CA . LYS A 1 83 ? 5.712 0.005 2.058 1.00 96.94 83 LYS A CA 1
ATOM 655 C C . LYS A 1 83 ? 4.493 0.897 1.805 1.00 96.94 83 LYS A C 1
ATOM 657 O O . LYS A 1 83 ? 3.365 0.414 1.768 1.00 96.94 83 LYS A O 1
ATOM 662 N N . ARG A 1 84 ? 4.714 2.198 1.582 1.00 97.75 84 ARG A N 1
ATOM 663 C CA . ARG A 1 84 ? 3.644 3.159 1.279 1.00 97.75 84 ARG A CA 1
ATOM 664 C C . ARG A 1 84 ? 2.889 2.788 0.014 1.00 97.75 84 ARG A C 1
ATOM 666 O O . ARG A 1 84 ? 1.664 2.852 0.030 1.00 97.75 84 ARG A O 1
ATOM 673 N N . ASN A 1 85 ? 3.596 2.446 -1.063 1.00 98.31 85 ASN A N 1
ATOM 674 C CA . ASN A 1 85 ? 2.950 2.041 -2.304 1.00 98.31 85 ASN A CA 1
ATOM 675 C C . ASN A 1 85 ? 2.108 0.780 -2.093 1.00 98.31 85 ASN A C 1
ATOM 677 O O . ASN A 1 85 ? 0.932 0.817 -2.435 1.00 98.31 85 ASN A O 1
ATOM 681 N N . THR A 1 86 ? 2.665 -0.264 -1.471 1.00 98.50 86 THR A N 1
ATOM 682 C CA . THR A 1 86 ? 1.953 -1.514 -1.191 1.00 98.50 86 THR A CA 1
ATOM 683 C C . THR A 1 86 ? 0.631 -1.244 -0.487 1.00 98.50 86 THR A C 1
ATOM 685 O O . THR A 1 86 ? -0.428 -1.550 -1.022 1.00 98.50 86 THR A O 1
ATOM 688 N N . VAL A 1 87 ? 0.652 -0.580 0.671 1.00 98.31 87 VAL A N 1
ATOM 689 C CA . VAL A 1 87 ? -0.588 -0.329 1.424 1.00 98.31 87 VAL A CA 1
ATOM 690 C C . VAL A 1 87 ? -1.541 0.591 0.642 1.00 98.31 87 VAL A C 1
ATOM 692 O O . VAL A 1 87 ? -2.756 0.399 0.672 1.00 98.31 87 VAL A O 1
ATOM 695 N N . ARG A 1 88 ? -1.014 1.565 -0.118 1.00 98.31 88 ARG A N 1
ATOM 696 C CA . ARG A 1 88 ? -1.823 2.453 -0.970 1.00 98.31 88 ARG A CA 1
ATOM 697 C C . ARG A 1 88 ? -2.592 1.678 -2.031 1.00 98.31 88 ARG A C 1
ATOM 699 O O . ARG A 1 88 ? -3.775 1.957 -2.208 1.00 98.31 88 ARG A O 1
ATOM 706 N N . VAL A 1 89 ? -1.929 0.805 -2.788 1.00 98.19 89 VAL A N 1
ATOM 707 C CA . VAL A 1 89 ? -2.582 0.107 -3.902 1.00 98.19 89 VAL A CA 1
ATOM 708 C C . VAL A 1 89 ? -3.566 -0.928 -3.371 1.00 98.19 89 VAL A C 1
ATOM 710 O O . VAL A 1 89 ? -4.696 -0.979 -3.848 1.00 98.19 89 VAL A O 1
ATOM 713 N N . LEU A 1 90 ? -3.196 -1.648 -2.307 1.00 98.38 90 LEU A N 1
ATOM 714 C CA . LEU A 1 90 ? -4.013 -2.711 -1.723 1.00 98.38 90 LEU A CA 1
ATOM 715 C C . LEU A 1 90 ? -5.307 -2.209 -1.068 1.00 98.38 90 LEU A C 1
ATOM 717 O O . LEU A 1 90 ? -6.267 -2.964 -0.979 1.00 98.38 90 LEU A O 1
ATOM 721 N N . GLN A 1 91 ? -5.406 -0.929 -0.688 1.00 97.19 91 GLN A N 1
ATOM 722 C CA . GLN A 1 91 ? -6.646 -0.376 -0.116 1.00 97.19 91 GLN A CA 1
ATOM 723 C C . GLN A 1 91 ? -7.859 -0.440 -1.070 1.00 97.19 91 GLN A C 1
ATOM 725 O O . GLN A 1 91 ? -8.984 -0.205 -0.632 1.00 97.19 91 GLN A O 1
ATOM 730 N N . LYS A 1 92 ? -7.634 -0.677 -2.369 1.00 96.38 92 LYS A N 1
ATOM 731 C CA . LYS A 1 92 ? -8.673 -0.771 -3.406 1.00 96.38 92 LYS A CA 1
ATOM 732 C C . LYS A 1 92 ? -8.766 -2.163 -4.043 1.00 96.38 92 LYS A C 1
ATOM 734 O O . LYS A 1 92 ? -9.455 -2.301 -5.043 1.00 96.38 92 LYS A O 1
ATOM 739 N N . GLN A 1 93 ? -8.059 -3.155 -3.505 1.00 97.81 93 GLN A N 1
ATOM 740 C CA . GLN A 1 93 ? -7.984 -4.494 -4.088 1.00 97.81 93 GLN A CA 1
ATOM 741 C C . GLN A 1 93 ? -8.735 -5.511 -3.238 1.00 97.81 93 GLN A C 1
ATOM 743 O O . GLN A 1 93 ? -8.853 -5.355 -2.021 1.00 97.81 93 GLN A O 1
ATOM 748 N N . ILE A 1 94 ? -9.202 -6.575 -3.889 1.00 97.06 94 ILE A N 1
ATOM 749 C CA . ILE A 1 94 ? -9.640 -7.785 -3.198 1.00 97.06 94 ILE A CA 1
ATOM 750 C C . ILE A 1 94 ? -8.378 -8.546 -2.798 1.00 97.06 94 ILE A C 1
ATOM 752 O O . ILE A 1 94 ? -7.568 -8.922 -3.641 1.00 97.06 94 ILE A O 1
ATOM 756 N N . ILE A 1 95 ? -8.190 -8.733 -1.496 1.00 98.25 95 ILE A N 1
ATOM 757 C CA . ILE A 1 95 ? -7.012 -9.408 -0.956 1.00 98.25 95 ILE A CA 1
ATOM 758 C C . ILE A 1 95 ? -7.335 -10.900 -0.835 1.00 98.25 95 ILE A C 1
ATOM 760 O O . ILE A 1 95 ? -8.346 -11.221 -0.211 1.00 98.25 95 ILE A O 1
ATOM 764 N N . PRO A 1 96 ? -6.524 -11.818 -1.391 1.00 98.00 96 PRO A N 1
ATOM 765 C CA . PRO A 1 96 ? -6.714 -13.251 -1.178 1.00 98.00 96 PRO A CA 1
ATOM 766 C C . PRO A 1 96 ? -6.693 -13.597 0.314 1.00 98.00 96 PRO A C 1
ATOM 768 O O . PRO A 1 96 ? -5.867 -13.058 1.050 1.00 98.00 96 PRO A O 1
ATOM 771 N N . GLU A 1 97 ? -7.592 -14.483 0.751 1.00 98.00 97 GLU A N 1
ATOM 772 C CA . GLU A 1 97 ? -7.819 -14.822 2.169 1.00 98.00 97 GLU A CA 1
ATOM 773 C C . GLU A 1 97 ? -6.525 -15.186 2.911 1.00 98.00 97 GLU A C 1
ATOM 775 O O . GLU A 1 97 ? -6.247 -14.652 3.983 1.00 98.00 97 GLU A O 1
ATOM 780 N N . GLU A 1 98 ? -5.664 -15.982 2.274 1.00 98.00 98 GLU A N 1
ATOM 781 C CA . GLU A 1 98 ? -4.353 -16.397 2.791 1.00 98.00 98 GLU A CA 1
ATOM 782 C C . GLU A 1 98 ? -3.394 -15.235 3.127 1.00 98.00 98 GLU A C 1
ATOM 784 O O . GLU A 1 98 ? -2.447 -15.405 3.893 1.00 98.00 98 GLU A O 1
ATOM 789 N N . HIS A 1 99 ? -3.634 -14.038 2.584 1.00 98.38 99 HIS A N 1
ATOM 790 C CA . HIS A 1 99 ? -2.826 -12.839 2.821 1.00 98.38 99 HIS A CA 1
ATOM 791 C C . HIS A 1 99 ? -3.515 -11.801 3.715 1.00 98.38 99 HIS A C 1
ATOM 793 O O . HIS A 1 99 ? -2.866 -10.840 4.140 1.00 98.38 99 HIS A O 1
ATOM 799 N N . GLN A 1 100 ? -4.807 -11.962 4.017 1.00 98.50 100 GLN A N 1
ATOM 800 C CA . GLN A 1 100 ? -5.580 -10.967 4.766 1.00 98.50 100 GLN A CA 1
ATOM 801 C C . GLN A 1 100 ? -5.074 -10.814 6.202 1.00 98.50 100 GLN A C 1
ATOM 803 O O . GLN A 1 100 ? -4.832 -9.687 6.634 1.00 98.50 100 GLN A O 1
ATOM 808 N N . GLY A 1 101 ? -4.830 -11.923 6.912 1.00 98.25 101 GLY A N 1
ATOM 809 C CA . GLY A 1 101 ? -4.352 -11.891 8.301 1.00 98.25 101 GLY A CA 1
ATOM 810 C C . GLY A 1 101 ? -3.040 -11.116 8.460 1.00 98.25 101 GLY A C 1
ATOM 811 O O . GLY A 1 101 ? -2.955 -10.190 9.264 1.00 98.25 101 GLY A O 1
ATOM 812 N N . LEU A 1 102 ? -2.051 -11.414 7.610 1.00 98.38 102 LEU A N 1
ATOM 813 C CA . LEU A 1 102 ? -0.765 -10.713 7.611 1.00 98.38 102 LEU A CA 1
ATOM 814 C C . LEU A 1 102 ? -0.918 -9.220 7.277 1.00 98.38 102 LEU A C 1
ATOM 816 O O . LEU A 1 102 ? -0.277 -8.363 7.889 1.00 98.38 102 LEU A O 1
ATOM 820 N N . LEU A 1 103 ? -1.764 -8.880 6.302 1.00 98.62 103 LEU A N 1
ATOM 821 C CA . LEU A 1 103 ? -1.999 -7.485 5.941 1.00 98.62 103 LEU A CA 1
ATOM 822 C C . LEU A 1 103 ? -2.672 -6.705 7.083 1.00 98.62 103 LEU A C 1
ATOM 824 O O . LEU A 1 103 ? -2.292 -5.557 7.330 1.00 98.62 103 LEU A O 1
ATOM 828 N N . VAL A 1 104 ? -3.637 -7.318 7.777 1.00 98.69 104 VAL A N 1
ATOM 829 C CA . VAL A 1 104 ? -4.308 -6.749 8.958 1.00 98.69 104 VAL A CA 1
ATOM 830 C C . VAL A 1 104 ? -3.294 -6.474 10.064 1.00 98.69 104 VAL A C 1
ATOM 832 O O . VAL A 1 104 ? -3.187 -5.330 10.510 1.00 98.69 104 VAL A O 1
ATOM 835 N N . GLU A 1 105 ? -2.501 -7.478 10.440 1.00 98.50 105 GLU A N 1
ATOM 836 C CA . GLU A 1 105 ? -1.461 -7.362 11.469 1.00 98.50 105 GLU A CA 1
ATOM 837 C C . GLU A 1 105 ? -0.511 -6.195 11.165 1.00 98.50 105 GLU A C 1
ATOM 839 O O . GLU A 1 105 ? -0.350 -5.273 11.970 1.00 98.50 105 GLU A O 1
ATOM 844 N N . LYS A 1 106 ? 0.040 -6.157 9.945 1.00 98.50 106 LYS A N 1
ATOM 845 C CA . LYS A 1 106 ? 0.965 -5.096 9.524 1.00 98.50 106 LYS A CA 1
ATOM 846 C C . LYS A 1 106 ? 0.318 -3.715 9.534 1.00 98.50 106 LYS A C 1
ATOM 848 O O . LYS A 1 106 ? 0.952 -2.743 9.939 1.00 98.50 106 LYS A O 1
ATOM 853 N N . CYS A 1 107 ? -0.939 -3.598 9.113 1.00 98.56 107 CYS A N 1
ATOM 854 C CA . CYS A 1 107 ? -1.637 -2.316 9.129 1.00 98.56 107 CYS A CA 1
ATOM 855 C C . CYS A 1 107 ? -1.884 -1.807 10.559 1.00 98.56 107 CYS A C 1
ATOM 857 O O . CYS A 1 107 ? -1.735 -0.604 10.793 1.00 98.56 107 CYS A O 1
ATOM 859 N N . PHE A 1 108 ? -2.211 -2.680 11.517 1.00 98.56 108 PHE A N 1
ATOM 860 C CA . PHE A 1 108 ? -2.332 -2.290 12.926 1.00 98.56 108 PHE A CA 1
ATOM 861 C C . PHE A 1 108 ? -0.984 -1.860 13.517 1.00 98.56 108 PHE A C 1
ATOM 863 O O . PHE A 1 108 ? -0.905 -0.786 14.121 1.00 98.56 108 PHE A O 1
ATOM 870 N N . GLU A 1 109 ? 0.095 -2.608 13.256 1.00 98.00 109 GLU A N 1
ATOM 871 C CA . GLU A 1 109 ? 1.461 -2.209 13.635 1.00 98.00 109 GLU A CA 1
ATOM 872 C C . GLU A 1 109 ? 1.802 -0.800 13.118 1.00 98.00 109 GLU A C 1
ATOM 874 O O . GLU A 1 109 ? 2.353 0.037 13.841 1.00 98.00 109 GLU A O 1
ATOM 879 N N . TYR A 1 110 ? 1.447 -0.502 11.864 1.00 97.94 110 TYR A N 1
ATOM 880 C CA . TYR A 1 110 ? 1.695 0.805 11.260 1.00 97.94 110 TYR A CA 1
ATOM 881 C C . TYR A 1 110 ? 0.896 1.928 11.924 1.00 97.94 110 TYR A C 1
ATOM 883 O O . TYR A 1 110 ? 1.444 3.017 12.119 1.00 97.94 110 TYR A O 1
ATOM 891 N N . LEU A 1 111 ? -0.366 1.693 12.302 1.00 96.94 111 LEU A N 1
ATOM 892 C CA . LEU A 1 111 ? -1.170 2.689 13.018 1.00 96.94 111 LEU A CA 1
ATOM 893 C C . LEU A 1 111 ? -0.570 3.036 14.381 1.00 96.94 111 LEU A C 1
ATOM 895 O O . LEU A 1 111 ? -0.429 4.224 14.700 1.00 96.94 111 LEU A O 1
ATOM 899 N N . LEU A 1 112 ? -0.159 2.014 15.129 1.00 96.00 112 LEU A N 1
ATOM 900 C CA . LEU A 1 112 ? 0.367 2.140 16.488 1.00 96.00 112 LEU A CA 1
ATOM 901 C C . LEU A 1 112 ? 1.808 2.678 16.530 1.00 96.00 112 LEU A C 1
ATOM 903 O O . LEU A 1 112 ? 2.226 3.283 17.514 1.00 96.00 112 LEU A O 1
ATOM 907 N N . SER A 1 113 ? 2.578 2.529 15.450 1.00 95.62 113 SER A N 1
ATOM 908 C CA . SER A 1 113 ? 3.966 2.996 15.392 1.00 95.62 113 SER A CA 1
ATOM 909 C C . SER A 1 113 ? 4.082 4.523 15.392 1.00 95.62 113 SER A C 1
ATOM 911 O O . SER A 1 113 ? 3.641 5.199 14.462 1.00 95.62 113 SER A O 1
ATOM 913 N N . SER A 1 114 ? 4.765 5.106 16.379 1.00 92.75 114 SER A N 1
ATOM 914 C CA . SER A 1 114 ? 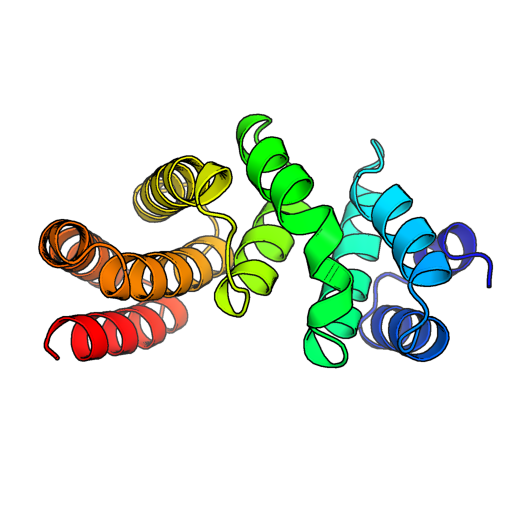5.055 6.552 16.423 1.00 92.75 114 SER A CA 1
ATOM 915 C C . SER A 1 114 ? 6.020 7.026 15.327 1.00 92.75 114 SER A C 1
ATOM 917 O O . SER A 1 114 ? 6.058 8.212 15.011 1.00 92.75 114 SER A O 1
ATOM 919 N N . LYS A 1 115 ? 6.782 6.103 14.725 1.00 94.12 115 LYS A N 1
ATOM 920 C CA . LYS A 1 115 ? 7.791 6.392 13.692 1.00 94.12 115 LYS A CA 1
ATOM 921 C C . LYS A 1 115 ? 7.255 6.254 12.268 1.00 94.12 115 LYS A C 1
ATOM 923 O O . LYS A 1 115 ? 7.965 6.576 11.316 1.00 94.12 115 LYS A O 1
ATOM 928 N N . GLU A 1 116 ? 6.042 5.732 12.103 1.00 96.38 116 GLU A N 1
ATOM 929 C CA . GLU A 1 116 ? 5.478 5.507 10.778 1.00 96.38 116 GLU A CA 1
ATOM 930 C C . GLU A 1 116 ? 4.932 6.800 10.162 1.00 96.38 116 GLU A C 1
ATOM 932 O O . GLU A 1 116 ? 4.397 7.686 10.830 1.00 96.38 116 GLU A O 1
ATOM 937 N N . THR A 1 117 ? 5.064 6.901 8.844 1.00 96.50 117 THR A N 1
ATOM 938 C CA . THR A 1 117 ? 4.637 8.059 8.075 1.00 96.50 117 THR A CA 1
ATOM 939 C C . THR A 1 117 ? 3.119 8.205 8.044 1.00 96.50 117 THR A C 1
ATOM 941 O O . THR A 1 117 ? 2.372 7.230 7.945 1.00 96.50 117 THR A O 1
ATOM 944 N N . ILE A 1 118 ? 2.658 9.458 8.015 1.00 96.88 118 ILE A N 1
ATOM 945 C CA . ILE A 1 118 ? 1.234 9.817 7.926 1.00 96.88 118 ILE A CA 1
ATOM 946 C C . ILE A 1 118 ? 0.523 9.082 6.779 1.00 96.88 118 ILE A C 1
ATOM 948 O O . ILE A 1 118 ? -0.582 8.581 6.963 1.00 96.88 118 ILE A O 1
ATOM 952 N N . ALA A 1 119 ? 1.152 8.989 5.603 1.00 96.62 119 ALA A N 1
ATOM 953 C CA . ALA A 1 119 ? 0.550 8.342 4.440 1.00 96.62 119 ALA A CA 1
ATOM 954 C C . ALA A 1 119 ? 0.331 6.836 4.656 1.00 96.62 119 ALA A C 1
ATOM 956 O O . ALA A 1 119 ? -0.753 6.337 4.369 1.00 96.62 119 ALA A O 1
ATOM 957 N N . VAL A 1 120 ? 1.329 6.121 5.193 1.00 97.88 120 VAL A N 1
ATOM 958 C CA . VAL A 1 120 ? 1.202 4.680 5.473 1.00 97.88 120 VAL A CA 1
ATOM 959 C C . VAL A 1 120 ? 0.099 4.444 6.500 1.00 97.88 120 VAL A C 1
ATOM 961 O O . VAL A 1 120 ? -0.763 3.599 6.268 1.00 97.88 120 VAL A O 1
ATOM 964 N N . LYS A 1 121 ? 0.049 5.244 7.573 1.00 98.19 121 LYS A N 1
ATOM 965 C CA . LYS A 1 121 ? -1.038 5.182 8.560 1.00 98.19 121 LYS A CA 1
ATOM 966 C C . LYS A 1 121 ? -2.407 5.410 7.921 1.00 98.19 121 LYS A C 1
ATOM 968 O O . LYS A 1 121 ? -3.308 4.600 8.093 1.00 98.19 121 LYS A O 1
ATOM 973 N N . ALA A 1 122 ? -2.563 6.472 7.132 1.00 97.94 122 ALA A N 1
ATOM 974 C CA . ALA A 1 122 ? -3.832 6.799 6.483 1.00 97.94 122 ALA A CA 1
ATOM 975 C C . ALA A 1 122 ? -4.332 5.679 5.548 1.00 97.94 122 ALA A C 1
ATOM 977 O O . ALA A 1 122 ? -5.523 5.356 5.548 1.00 97.94 122 ALA A O 1
ATOM 978 N N . PHE A 1 123 ? -3.438 5.070 4.763 1.00 98.31 123 PHE A N 1
ATOM 979 C CA . PHE A 1 123 ? -3.805 3.932 3.916 1.00 98.31 123 PHE A CA 1
ATOM 980 C C . PHE A 1 123 ? -4.127 2.687 4.750 1.00 98.31 123 PHE A C 1
ATOM 982 O O . PHE A 1 123 ? -5.121 2.025 4.465 1.00 98.31 123 PHE A O 1
ATOM 989 N N . SER A 1 124 ? -3.380 2.444 5.832 1.00 98.56 124 SER A N 1
ATOM 990 C CA . SER A 1 124 ? -3.631 1.337 6.766 1.00 98.56 124 SER A CA 1
ATOM 991 C C . SER A 1 124 ? -5.029 1.422 7.383 1.00 98.56 124 SER A C 1
ATOM 993 O O . SER A 1 124 ? -5.733 0.421 7.412 1.00 98.56 124 SER A O 1
ATOM 995 N N . MET A 1 125 ? -5.498 2.620 7.769 1.00 98.44 125 MET A N 1
ATOM 996 C CA . MET A 1 125 ? -6.877 2.797 8.260 1.00 98.44 125 MET A CA 1
ATOM 997 C C . MET A 1 125 ? -7.921 2.357 7.223 1.00 98.44 125 MET A C 1
ATOM 999 O O . MET A 1 125 ? -8.940 1.774 7.577 1.00 98.44 125 MET A O 1
ATOM 1003 N N . THR A 1 126 ? -7.682 2.642 5.938 1.00 98.38 126 THR A N 1
ATOM 1004 C CA . THR A 1 126 ? -8.624 2.282 4.864 1.00 98.38 126 THR A CA 1
ATOM 1005 C C . THR A 1 126 ? -8.610 0.777 4.606 1.00 98.38 126 THR A C 1
ATOM 1007 O O . THR A 1 126 ? -9.673 0.176 4.485 1.00 98.38 126 THR A O 1
ATOM 1010 N N . VAL A 1 127 ? -7.420 0.164 4.567 1.00 98.62 127 VAL A N 1
ATOM 1011 C CA . VAL A 1 127 ? -7.271 -1.294 4.448 1.00 98.62 127 VAL A CA 1
ATOM 1012 C C . VAL A 1 127 ? -8.004 -1.991 5.592 1.00 98.62 127 VAL A C 1
ATOM 1014 O O . VAL A 1 127 ? -8.858 -2.833 5.335 1.00 98.62 127 VAL A O 1
ATOM 1017 N N . LEU A 1 128 ? -7.753 -1.586 6.838 1.00 98.69 128 LEU A N 1
ATOM 1018 C CA . LEU A 1 128 ? -8.399 -2.175 8.011 1.00 98.69 128 LEU A CA 1
ATOM 1019 C C . LEU A 1 128 ? -9.915 -1.955 8.016 1.00 98.69 128 LEU A C 1
ATOM 1021 O O . LEU A 1 128 ? -10.647 -2.879 8.346 1.00 98.69 128 LEU A O 1
ATOM 1025 N N . SER A 1 129 ? -10.407 -0.786 7.584 1.00 98.44 129 SER A N 1
ATOM 1026 C CA . SER A 1 129 ? -11.854 -0.546 7.424 1.00 98.44 129 SER A CA 1
ATOM 1027 C C . SER A 1 129 ? -12.483 -1.532 6.436 1.00 98.44 129 SER A C 1
ATOM 1029 O O . SER A 1 129 ? -13.576 -2.044 6.665 1.00 98.44 129 SER A O 1
ATOM 1031 N N . ASN A 1 130 ? -11.789 -1.838 5.335 1.00 98.12 130 ASN A N 1
ATOM 1032 C CA . ASN A 1 130 ? -12.258 -2.832 4.374 1.00 98.12 130 ASN A CA 1
ATOM 1033 C C . ASN A 1 130 ? -12.217 -4.251 4.948 1.00 98.12 130 ASN A C 1
ATOM 1035 O O . ASN A 1 130 ? -13.170 -4.997 4.749 1.00 98.12 130 ASN A O 1
ATOM 1039 N N . MET A 1 131 ? -11.173 -4.604 5.701 1.00 98.50 131 MET A N 1
ATOM 1040 C CA . MET A 1 131 ? -11.088 -5.903 6.376 1.00 98.50 131 MET A CA 1
ATOM 1041 C C . MET A 1 131 ? -12.169 -6.054 7.452 1.00 98.50 131 MET A C 1
ATOM 1043 O O . MET A 1 131 ? -12.774 -7.110 7.547 1.00 98.50 131 MET A O 1
ATOM 1047 N N . ALA A 1 132 ? -12.521 -4.987 8.173 1.00 98.12 132 ALA A N 1
ATOM 1048 C CA . ALA A 1 132 ? -13.597 -4.992 9.168 1.00 98.12 132 ALA A CA 1
ATOM 1049 C C . ALA A 1 132 ? -15.010 -5.182 8.571 1.00 98.12 132 ALA A C 1
ATOM 1051 O O . ALA A 1 132 ? -15.968 -5.428 9.306 1.00 98.12 132 ALA A O 1
ATOM 1052 N N . LYS A 1 133 ? -15.166 -5.065 7.243 1.00 96.44 133 LYS A N 1
ATOM 1053 C CA . LYS A 1 133 ? -16.403 -5.449 6.535 1.00 96.44 133 LYS A CA 1
ATOM 1054 C C . LYS A 1 133 ? -16.484 -6.960 6.308 1.00 96.44 133 LYS A C 1
ATOM 1056 O O . LYS A 1 133 ? -17.588 -7.482 6.214 1.00 96.44 133 LYS A O 1
ATOM 1061 N N . ILE A 1 134 ? -15.334 -7.627 6.204 1.00 96.88 134 ILE A N 1
ATOM 1062 C CA . ILE A 1 134 ? -15.205 -9.083 6.048 1.00 96.88 134 ILE A CA 1
ATOM 1063 C C . ILE A 1 134 ? -15.216 -9.757 7.428 1.00 96.88 134 ILE A C 1
ATOM 1065 O O . ILE A 1 134 ? -15.902 -10.756 7.614 1.00 96.88 134 ILE A O 1
ATOM 1069 N N . TYR A 1 135 ? -14.519 -9.152 8.393 1.00 97.50 135 TYR A N 1
ATOM 1070 C CA . TYR A 1 135 ? -14.316 -9.622 9.765 1.00 97.50 135 TYR A CA 1
ATOM 1071 C C . TYR A 1 135 ? -14.855 -8.587 10.770 1.00 97.50 135 TYR A C 1
ATOM 1073 O O . TYR A 1 135 ? -14.107 -7.713 11.231 1.00 97.50 135 TYR A O 1
ATOM 1081 N N . PRO A 1 136 ? -16.166 -8.605 11.084 1.00 96.75 136 PRO A N 1
ATOM 1082 C CA . PRO A 1 136 ? -16.800 -7.616 11.958 1.00 96.75 136 PRO A CA 1
ATOM 1083 C C . PRO A 1 136 ? -16.180 -7.495 13.358 1.00 96.75 136 PRO A C 1
ATOM 1085 O O . PRO A 1 136 ? -16.281 -6.437 13.979 1.00 96.75 136 PRO A O 1
ATOM 1088 N N . GLU A 1 137 ? -15.517 -8.537 13.853 1.00 95.94 137 GLU A N 1
ATOM 1089 C CA . GLU A 1 137 ? -14.785 -8.554 15.119 1.00 95.94 137 GLU A CA 1
ATOM 1090 C C . GLU A 1 137 ? -13.672 -7.495 15.185 1.00 95.94 137 GLU A C 1
ATOM 1092 O O . GLU A 1 137 ? -13.406 -6.953 16.259 1.00 95.94 137 GLU A O 1
ATOM 1097 N N . LEU A 1 138 ? -13.097 -7.107 14.038 1.00 97.50 138 LEU A N 1
ATOM 1098 C CA . LEU A 1 138 ? -12.067 -6.066 13.956 1.00 97.50 138 LEU A CA 1
ATOM 1099 C C . LEU A 1 138 ? -12.621 -4.658 14.216 1.00 97.50 138 LEU A C 1
ATOM 1101 O O . LEU A 1 138 ? -11.847 -3.739 14.492 1.00 97.50 138 LEU A O 1
ATOM 1105 N N . LYS A 1 139 ? -13.945 -4.449 14.116 1.00 97.50 139 LYS A N 1
ATOM 1106 C CA . LYS A 1 139 ? -14.552 -3.108 14.193 1.00 97.50 139 LYS A CA 1
ATOM 1107 C C . LYS A 1 139 ? -14.228 -2.402 15.508 1.00 97.50 139 LYS A C 1
ATOM 1109 O O . LYS A 1 139 ? -13.863 -1.228 15.481 1.00 97.50 139 LYS A O 1
ATOM 1114 N N . ASN A 1 140 ? -14.348 -3.100 16.638 1.00 96.94 140 ASN A N 1
ATOM 1115 C CA . ASN A 1 140 ? -14.139 -2.507 17.962 1.00 96.94 140 ASN A CA 1
ATOM 1116 C C . ASN A 1 140 ? -12.677 -2.103 18.176 1.00 96.94 140 ASN A C 1
ATOM 1118 O O . ASN A 1 140 ? -12.403 -0.977 18.590 1.00 96.94 140 ASN A O 1
ATOM 1122 N N . GLU A 1 141 ? -11.743 -2.998 17.852 1.00 97.50 141 GLU A N 1
ATOM 1123 C CA . GLU A 1 141 ? -10.310 -2.718 17.952 1.00 97.50 141 GLU A CA 1
ATOM 1124 C C . GLU A 1 141 ? -9.916 -1.553 17.038 1.00 97.50 141 GLU A C 1
ATOM 1126 O O . GLU A 1 141 ? -9.304 -0.581 17.487 1.00 97.50 141 GLU A O 1
ATOM 1131 N N . LEU A 1 142 ? -10.341 -1.594 15.771 1.00 98.38 142 LEU A N 1
ATOM 1132 C CA . LEU A 1 142 ? -10.050 -0.535 14.812 1.00 98.38 142 LEU A CA 1
ATOM 1133 C C . LEU A 1 142 ? -10.626 0.813 15.246 1.00 98.38 142 LEU A C 1
ATOM 1135 O O . LEU A 1 142 ? -9.965 1.836 15.070 1.00 98.38 142 LEU A O 1
ATOM 1139 N N . PHE A 1 143 ? -11.831 0.832 15.818 1.00 98.38 143 PHE A N 1
ATOM 1140 C CA . PHE A 1 143 ? -12.446 2.052 16.328 1.00 98.38 143 PHE A CA 1
ATOM 1141 C C . PHE A 1 143 ? -11.572 2.702 17.406 1.00 98.38 143 PHE A C 1
ATOM 1143 O O . PHE A 1 143 ? -11.206 3.869 17.267 1.00 98.38 143 PHE A O 1
ATOM 1150 N N . ILE A 1 144 ? -11.177 1.932 18.425 1.00 97.81 144 ILE A N 1
ATOM 1151 C CA . ILE A 1 144 ? -10.342 2.410 19.538 1.00 97.81 144 ILE A CA 1
ATOM 1152 C C . ILE A 1 144 ? -8.999 2.934 19.017 1.00 97.81 144 ILE A C 1
ATOM 1154 O O . ILE A 1 144 ? -8.587 4.044 19.362 1.00 97.81 144 ILE A O 1
ATOM 1158 N N . VAL A 1 145 ? -8.332 2.163 18.151 1.00 97.81 145 VAL A N 1
ATOM 1159 C CA . VAL A 1 145 ? -7.027 2.543 17.593 1.00 97.81 145 VAL A CA 1
ATOM 1160 C C . VAL A 1 145 ? -7.141 3.811 16.748 1.00 97.81 145 VAL A C 1
ATOM 1162 O O . VAL A 1 145 ? -6.331 4.725 16.895 1.00 97.81 145 VAL A O 1
ATOM 1165 N N . VAL A 1 146 ? -8.138 3.909 15.865 1.00 98.00 146 VAL A N 1
ATOM 1166 C CA . VAL A 1 146 ? -8.306 5.092 15.008 1.00 98.00 146 VAL A CA 1
ATOM 1167 C C . VAL A 1 146 ? -8.657 6.325 15.831 1.00 98.00 146 VAL A C 1
ATOM 1169 O O . VAL A 1 146 ? -8.097 7.386 15.550 1.00 98.00 146 VAL A O 1
ATOM 1172 N N . GLU A 1 147 ? -9.529 6.210 16.838 1.00 97.62 147 GLU A N 1
ATOM 1173 C CA . GLU A 1 147 ? -9.818 7.317 17.755 1.00 97.62 147 GLU A CA 1
ATOM 1174 C C . GLU A 1 147 ? -8.549 7.825 18.432 1.00 97.62 147 GLU A C 1
ATOM 1176 O O . GLU A 1 147 ? -8.321 9.034 18.469 1.00 97.62 147 GLU A O 1
ATOM 1181 N N . ASP A 1 148 ? -7.694 6.926 18.918 1.00 96.19 148 ASP A N 1
ATOM 1182 C CA . ASP A 1 148 ? -6.448 7.324 19.560 1.00 96.19 148 ASP A CA 1
ATOM 1183 C C . ASP A 1 148 ? -5.470 7.997 18.586 1.00 96.19 148 ASP A C 1
ATOM 1185 O O . ASP A 1 148 ? -4.971 9.094 18.858 1.00 96.19 148 ASP A O 1
ATOM 1189 N N . VAL A 1 149 ? -5.282 7.417 17.393 1.00 95.38 149 VAL A N 1
ATOM 1190 C CA . VAL A 1 149 ? -4.383 7.971 16.369 1.00 95.38 149 VAL A CA 1
ATOM 1191 C C . VAL A 1 149 ? -4.803 9.378 15.929 1.00 95.38 149 VAL A C 1
ATOM 1193 O O . VAL A 1 149 ? -3.933 10.211 15.655 1.00 95.38 149 VAL A O 1
ATOM 1196 N N . ILE A 1 150 ? -6.104 9.680 15.833 1.00 96.31 150 ILE A N 1
ATOM 1197 C CA . ILE A 1 150 ? -6.548 11.000 15.358 1.00 96.31 150 ILE A CA 1
ATOM 1198 C C . ILE A 1 150 ? -6.573 12.088 16.430 1.00 96.31 150 ILE A C 1
ATOM 1200 O O . ILE A 1 150 ? -6.517 13.254 16.043 1.00 96.31 150 ILE A O 1
ATOM 1204 N N . LYS A 1 151 ? -6.605 11.763 17.734 1.00 94.44 151 LYS A N 1
ATOM 1205 C CA . LYS A 1 151 ? -6.593 12.772 18.821 1.00 94.44 151 LYS A CA 1
ATOM 1206 C C . LYS A 1 151 ? -5.445 13.768 18.669 1.00 94.44 151 LYS A C 1
ATOM 1208 O O . LYS A 1 151 ? -5.645 14.968 18.813 1.00 94.44 151 LYS A O 1
ATOM 1213 N N . ASN A 1 152 ? -4.268 13.254 18.317 1.00 87.94 152 ASN A N 1
ATOM 1214 C CA . ASN A 1 152 ? -3.047 14.031 18.096 1.00 87.94 152 ASN A CA 1
ATOM 1215 C C . ASN A 1 152 ? -2.549 13.912 16.642 1.00 87.94 152 ASN A C 1
ATOM 1217 O O . ASN A 1 152 ? -1.368 14.108 16.352 1.00 87.94 152 ASN A O 1
ATOM 1221 N N . GLY A 1 153 ? -3.436 13.522 15.722 1.00 90.38 153 GLY A N 1
ATOM 1222 C CA . GLY A 1 153 ? -3.096 13.265 14.329 1.00 90.38 153 GLY A CA 1
ATOM 1223 C C . GLY A 1 153 ? -2.933 14.546 13.508 1.00 90.38 153 GLY A C 1
ATOM 1224 O O . GLY A 1 153 ? -3.503 15.591 13.808 1.00 90.38 153 GLY A O 1
ATOM 1225 N N . SER A 1 154 ? -2.197 14.462 12.399 1.00 94.31 154 SER A N 1
ATOM 1226 C CA . SER A 1 154 ? -2.192 15.534 11.392 1.00 94.31 154 SER A CA 1
ATOM 1227 C C . SER A 1 154 ? -3.578 15.716 10.758 1.00 94.31 154 SER A C 1
ATOM 1229 O O . SER A 1 154 ? -4.401 14.800 10.781 1.00 94.31 154 SER A O 1
ATOM 1231 N N . ALA A 1 155 ? -3.818 16.847 10.085 1.00 95.12 155 ALA A N 1
ATOM 1232 C CA . ALA A 1 155 ? -5.071 17.089 9.359 1.00 95.12 155 ALA A CA 1
ATOM 1233 C C . ALA A 1 155 ? -5.436 15.944 8.387 1.00 95.12 155 ALA A C 1
ATOM 1235 O O . ALA A 1 155 ? -6.601 15.554 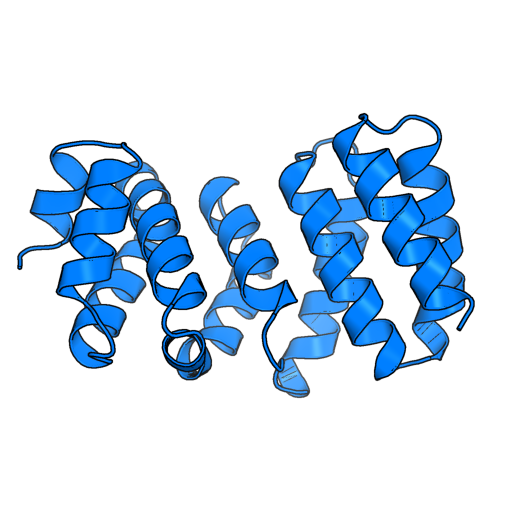8.289 1.00 95.12 155 ALA A O 1
ATOM 1236 N N . GLY A 1 156 ? -4.435 15.353 7.722 1.00 92.56 156 GLY A N 1
ATOM 1237 C CA . GLY A 1 156 ? -4.627 14.199 6.840 1.00 92.56 156 GLY A CA 1
ATOM 1238 C C . GLY A 1 156 ? -5.072 12.933 7.581 1.00 92.56 156 GLY A C 1
ATOM 1239 O O . GLY A 1 156 ? -5.972 12.238 7.107 1.00 92.56 156 GLY A O 1
ATOM 1240 N N . LEU A 1 157 ? -4.495 12.654 8.758 1.00 95.88 157 LEU A N 1
ATOM 1241 C CA . LEU A 1 157 ? -4.916 11.528 9.604 1.00 95.88 157 LEU A CA 1
ATOM 1242 C C . LEU A 1 157 ? -6.307 11.754 10.183 1.00 95.88 157 LEU A C 1
ATOM 1244 O O . LEU A 1 157 ? -7.126 10.846 10.126 1.00 95.88 157 LEU A O 1
ATOM 1248 N N . ILE A 1 158 ? -6.597 12.960 10.673 1.00 97.69 158 ILE A N 1
ATOM 1249 C CA . ILE A 1 158 ? -7.911 13.312 11.221 1.00 97.69 158 ILE A CA 1
ATOM 1250 C C . ILE A 1 158 ? -8.993 13.137 10.155 1.00 97.69 158 ILE A C 1
ATOM 1252 O O . ILE A 1 158 ? -10.006 12.488 10.407 1.00 97.69 158 ILE A O 1
ATOM 1256 N N . SER A 1 159 ? -8.779 13.686 8.955 1.00 96.56 159 SER A N 1
ATOM 1257 C CA . SER A 1 159 ? -9.725 13.559 7.842 1.00 96.56 159 SER A CA 1
ATOM 1258 C C . SER A 1 159 ? -9.987 12.091 7.498 1.00 96.56 159 SER A C 1
ATOM 1260 O O . SER A 1 159 ? -11.141 11.668 7.391 1.00 96.56 159 SER A O 1
ATOM 1262 N N . ARG A 1 160 ? -8.920 11.288 7.388 1.00 96.94 160 ARG A N 1
ATOM 1263 C CA . ARG A 1 160 ? -9.032 9.866 7.064 1.00 96.94 160 ARG A CA 1
ATOM 1264 C C . ARG A 1 160 ? -9.706 9.062 8.174 1.00 96.94 160 ARG A C 1
ATOM 1266 O O . ARG A 1 160 ? -10.622 8.299 7.883 1.00 96.94 160 ARG A O 1
ATOM 1273 N N . GLY A 1 161 ? -9.282 9.243 9.419 1.00 97.75 161 GLY A N 1
ATOM 1274 C CA . GLY A 1 161 ? -9.812 8.507 10.559 1.00 97.75 161 GLY A CA 1
ATOM 1275 C C . GLY A 1 161 ? -11.277 8.831 10.820 1.00 97.75 161 GLY A C 1
ATOM 1276 O O . GLY A 1 161 ? -12.060 7.911 11.006 1.00 97.75 161 GLY A O 1
ATOM 1277 N N . LYS A 1 162 ? -11.706 10.096 10.692 1.00 97.62 162 LYS A N 1
ATOM 1278 C CA . LYS A 1 162 ? -13.136 10.455 10.775 1.00 97.62 162 LYS A CA 1
ATOM 1279 C C . LYS A 1 162 ? -13.989 9.699 9.755 1.00 97.62 162 LYS A C 1
ATOM 1281 O O . LYS A 1 162 ? -15.074 9.238 10.099 1.00 97.62 162 LYS A O 1
ATOM 1286 N N . LYS A 1 163 ? -13.498 9.546 8.519 1.00 97.12 163 LYS A N 1
ATOM 1287 C CA . LYS A 1 163 ? -14.184 8.752 7.492 1.00 97.12 163 LYS A CA 1
ATOM 1288 C C . LYS A 1 163 ? -14.287 7.281 7.905 1.00 97.12 163 LYS A C 1
ATOM 1290 O O . LYS A 1 163 ? -15.370 6.715 7.819 1.00 97.12 163 LYS A O 1
ATOM 1295 N N . VAL A 1 164 ? -13.196 6.692 8.394 1.00 97.88 164 VAL A N 1
ATOM 1296 C CA . VAL A 1 164 ? -13.176 5.292 8.848 1.00 97.88 164 VAL A CA 1
ATOM 1297 C C . VAL A 1 164 ? -14.101 5.073 10.047 1.00 97.88 164 VAL A C 1
ATOM 1299 O O . VAL A 1 164 ? -14.940 4.185 10.002 1.00 97.88 164 VAL A O 1
ATOM 1302 N N . LEU A 1 165 ? -14.061 5.928 11.070 1.00 97.75 165 LEU A N 1
ATOM 1303 C CA . LEU A 1 165 ? -14.965 5.831 12.224 1.00 97.75 165 LEU A CA 1
ATOM 1304 C C . LEU A 1 165 ? -16.443 5.928 11.816 1.00 97.75 165 LEU A C 1
ATOM 1306 O O . LEU A 1 165 ? -17.288 5.259 12.404 1.00 97.75 165 LEU A O 1
ATOM 1310 N N . ALA A 1 166 ? -16.768 6.742 10.808 1.00 96.81 166 ALA A N 1
ATOM 1311 C CA . ALA A 1 166 ? -18.123 6.815 10.266 1.00 96.81 166 ALA A CA 1
ATOM 1312 C C . ALA A 1 166 ? -18.528 5.542 9.500 1.00 96.81 166 ALA A C 1
ATOM 1314 O O . ALA A 1 166 ? -19.699 5.176 9.518 1.00 96.81 166 ALA A O 1
ATOM 1315 N N . GLU A 1 167 ? -17.586 4.866 8.835 1.00 95.00 167 GLU A N 1
ATOM 1316 C CA . GLU A 1 167 ? -17.822 3.576 8.176 1.00 95.00 167 GLU A CA 1
ATOM 1317 C C . GLU A 1 167 ? -18.047 2.444 9.189 1.00 95.00 167 GLU A C 1
ATOM 1319 O O . GLU A 1 167 ? -18.919 1.615 8.961 1.00 95.00 167 GLU A O 1
ATOM 1324 N N . LEU A 1 168 ? -17.332 2.434 10.319 1.00 94.00 168 LEU A N 1
ATOM 1325 C CA . LEU A 1 168 ? -17.445 1.377 11.339 1.00 94.00 168 LEU A CA 1
ATOM 1326 C C . LEU A 1 168 ? -18.749 1.414 12.141 1.00 94.00 168 LEU A C 1
ATOM 1328 O O . LEU A 1 168 ? -19.157 0.391 12.682 1.00 94.00 168 LEU A O 1
ATOM 1332 N N . LYS A 1 169 ? -19.397 2.582 12.217 1.00 89.38 169 LYS A N 1
ATOM 1333 C CA . LYS A 1 169 ? -20.704 2.758 12.873 1.00 89.38 169 LYS A CA 1
ATOM 1334 C C . LYS A 1 169 ? -21.883 2.262 12.030 1.00 89.38 169 LYS A C 1
ATOM 1336 O O . LYS A 1 169 ? -23.005 2.266 12.530 1.00 89.38 169 LYS A O 1
ATOM 1341 N N . LYS A 1 170 ? -21.643 1.911 10.765 1.00 76.50 170 LYS A N 1
ATOM 1342 C CA . LYS A 1 170 ? -22.628 1.270 9.891 1.00 76.50 170 LYS A CA 1
ATOM 1343 C C . LYS A 1 170 ? -22.607 -0.241 10.099 1.00 76.50 170 LYS A C 1
ATOM 1345 O O . LYS A 1 170 ? -23.706 -0.818 10.020 1.00 76.50 170 LYS A O 1
#

InterPro domains:
  IPR011989 Armadillo-like helical [G3DSA:1.25.10.10] (15-168)
  IPR016024 Armadillo-type fold [SSF48371] (26-143)

Foldseek 3Di:
DPLQVLLVVDLDLVSLLVLLVVCAQPLVSLVVLVCQCPDPDPSSVLSSLSNNLNNCVRHVCSCVVVLQVLLVCVVVVDPQSSLLSNLQSCLPDDHPPVSLVSLLVSLLVQLPDPPHDLSSVLSSLSSLLVVCVVVVVSLVVSLVSLVVSLVPHDPSSVVSSVVSNVSSVD

Radius of gyration: 16.36 Å; chains: 1; bounding box: 41×34×43 Å

Organism: Reichenbachiella faecimaris (NCBI:txid692418)

Secondary structure (DSSP, 8-state):
--HHHHHHH--SHHHHHHHHHHHTT-HHHHHHHHHHHT-SSHHHHHHHHHHHHHHHHH-GGGGGGGHHHHHHHGGG---HHHHHHHHHHHTTSPPPHHHHHHHHHHHHHHHH-TTS-HHHHHHHHHHHHHHHHH-TTHHHHHHHHHHHHHHT--HHHHHHHHHHHHHHT-